Protein AF-A0A1F5KU55-F1 (afdb_monomer_lite)

Structure (mmCIF, N/CA/C/O backbone):
data_AF-A0A1F5KU55-F1
#
_entry.id   AF-A0A1F5KU55-F1
#
loop_
_atom_site.group_PDB
_atom_site.id
_atom_site.type_symbol
_atom_site.label_atom_id
_atom_site.label_alt_id
_atom_site.label_comp_id
_atom_site.label_asym_id
_atom_site.label_entity_id
_atom_site.label_seq_id
_atom_site.pdbx_PDB_ins_code
_atom_site.Cartn_x
_atom_site.Cartn_y
_atom_site.Cartn_z
_atom_site.occupancy
_atom_site.B_iso_or_equiv
_atom_site.auth_seq_id
_atom_site.auth_comp_id
_atom_site.auth_asym_id
_atom_site.auth_atom_id
_atom_site.pdbx_PDB_model_num
ATOM 1 N N . MET A 1 1 ? -53.757 19.281 -61.437 1.00 37.59 1 MET A N 1
ATOM 2 C CA . MET A 1 1 ? -52.993 18.464 -60.468 1.00 37.59 1 MET A CA 1
ATOM 3 C C . MET A 1 1 ? -51.662 19.144 -60.176 1.00 37.59 1 MET A C 1
ATOM 5 O O . MET A 1 1 ? -50.793 19.133 -61.034 1.00 37.59 1 MET A O 1
ATOM 9 N N . LYS A 1 2 ? -51.509 19.768 -59.005 1.00 38.47 2 LYS A N 1
ATOM 10 C CA . LYS A 1 2 ? -50.205 20.162 -58.449 1.00 38.47 2 LYS A CA 1
ATOM 11 C C . LYS A 1 2 ? -50.153 19.584 -57.037 1.00 38.47 2 LYS A C 1
ATOM 13 O O . LYS A 1 2 ? -50.797 20.111 -56.139 1.00 38.47 2 LYS A O 1
ATOM 18 N N . LEU A 1 3 ? -49.499 18.432 -56.900 1.00 40.31 3 LEU A N 1
ATOM 19 C CA . LEU A 1 3 ? -49.223 17.801 -55.613 1.00 40.31 3 LEU A CA 1
ATOM 20 C C . LEU A 1 3 ? -47.973 18.483 -55.045 1.00 40.31 3 LEU A C 1
ATOM 22 O O . LEU A 1 3 ? -46.873 18.276 -55.551 1.00 40.31 3 LEU A O 1
ATOM 26 N N . SER A 1 4 ? -48.150 19.323 -54.031 1.00 45.12 4 SER A N 1
ATOM 27 C CA . SER A 1 4 ? -47.050 19.780 -53.184 1.00 45.12 4 SER A CA 1
ATOM 28 C C . SER A 1 4 ? -46.793 18.697 -52.141 1.00 45.12 4 SER A C 1
ATOM 30 O O . SER A 1 4 ? -47.616 18.513 -51.246 1.00 45.12 4 SER A O 1
ATOM 32 N N . LEU A 1 5 ? -45.681 17.969 -52.267 1.00 46.19 5 LEU A N 1
ATOM 33 C CA . LEU A 1 5 ? -45.195 17.075 -51.220 1.00 46.19 5 LEU A CA 1
ATOM 34 C C . LEU A 1 5 ? -43.975 17.705 -50.540 1.00 46.19 5 LEU A C 1
ATOM 36 O O . LEU A 1 5 ? -43.028 18.148 -51.184 1.00 46.19 5 LEU A O 1
ATOM 40 N N . ILE A 1 6 ? -44.082 17.762 -49.221 1.00 58.00 6 ILE A N 1
ATOM 41 C CA . ILE A 1 6 ? -43.165 18.314 -48.228 1.00 58.00 6 ILE A CA 1
ATOM 42 C C . ILE A 1 6 ? -41.856 17.512 -48.197 1.00 58.00 6 ILE A C 1
ATOM 44 O O . ILE A 1 6 ? -41.896 16.284 -48.189 1.00 58.00 6 ILE A O 1
ATOM 48 N N . LEU A 1 7 ? -40.710 18.188 -48.059 1.00 43.28 7 LEU A N 1
ATOM 49 C CA . LEU A 1 7 ? -39.491 17.565 -47.536 1.00 43.28 7 LEU A CA 1
ATOM 50 C C . LEU A 1 7 ? -38.812 18.511 -46.533 1.00 43.28 7 LEU A C 1
ATOM 52 O O . LEU A 1 7 ? -37.993 19.354 -46.886 1.00 43.28 7 LEU A O 1
ATOM 56 N N . ILE A 1 8 ? -39.202 18.383 -45.263 1.00 53.16 8 ILE A N 1
ATOM 57 C CA . ILE A 1 8 ? -38.494 18.972 -44.122 1.00 53.16 8 ILE A CA 1
ATOM 58 C C . ILE A 1 8 ? -37.328 18.031 -43.808 1.00 53.16 8 ILE A C 1
ATOM 60 O O . ILE A 1 8 ? -37.523 16.950 -43.256 1.00 53.16 8 ILE A O 1
ATOM 64 N N . PHE A 1 9 ? -36.118 18.422 -44.204 1.00 47.62 9 PHE A N 1
ATOM 65 C CA . PHE A 1 9 ? -34.886 17.707 -43.883 1.00 47.62 9 PHE A CA 1
ATOM 66 C C . PHE A 1 9 ? -34.397 18.178 -42.503 1.00 47.62 9 PHE A C 1
ATOM 68 O O . PHE A 1 9 ? -33.711 19.190 -42.372 1.00 47.62 9 PHE A O 1
ATOM 75 N N . LEU A 1 10 ? -34.826 17.477 -41.453 1.00 46.34 10 LEU A N 1
ATOM 76 C CA . LEU A 1 10 ? -34.352 17.672 -40.082 1.00 46.34 10 LEU A CA 1
ATOM 77 C C . LEU A 1 10 ? -32.929 17.096 -39.968 1.00 46.34 10 LEU A C 1
ATOM 79 O O . LEU A 1 10 ? -32.737 15.886 -39.870 1.00 46.34 10 LEU A O 1
ATOM 83 N N . LEU A 1 11 ? -31.927 17.978 -40.016 1.00 47.22 11 LEU A N 1
ATOM 84 C CA . LEU A 1 11 ? -30.522 17.680 -39.730 1.00 47.22 11 LEU A CA 1
ATOM 85 C C . LEU A 1 11 ? -30.359 17.324 -38.245 1.00 47.22 11 LEU A C 1
ATOM 87 O O . LEU A 1 11 ? -30.141 18.189 -37.400 1.00 47.22 11 LEU A O 1
ATOM 91 N N . VAL A 1 12 ? -30.455 16.035 -37.929 1.00 54.84 12 VAL A N 1
ATOM 92 C CA . VAL A 1 12 ? -29.989 15.488 -36.652 1.00 54.84 12 VAL A CA 1
ATOM 93 C C . VAL A 1 12 ? -28.475 15.315 -36.766 1.00 54.84 12 VAL A C 1
ATOM 95 O O . VAL A 1 12 ? -27.992 14.317 -37.296 1.00 54.84 12 VAL A O 1
ATOM 98 N N . LEU A 1 13 ? -27.711 16.316 -36.323 1.00 55.66 13 LEU A N 1
ATOM 99 C CA . LEU A 1 13 ? -26.268 16.157 -36.146 1.00 55.66 13 LEU A CA 1
ATOM 100 C C . LEU A 1 13 ? -26.034 15.249 -34.928 1.00 55.66 13 LEU A C 1
ATOM 102 O O . LEU A 1 13 ? -26.525 15.574 -33.844 1.00 55.66 13 LEU A O 1
ATOM 106 N N . PRO A 1 14 ? -25.313 14.122 -35.065 1.00 55.44 14 PRO A N 1
ATOM 107 C CA . PRO A 1 14 ? -24.989 13.288 -33.921 1.00 55.44 14 PRO A CA 1
ATOM 108 C C . PRO A 1 14 ? -24.040 14.055 -33.000 1.00 55.44 14 PRO A C 1
ATOM 110 O O . PRO A 1 14 ? -22.922 14.409 -33.378 1.00 55.44 14 PRO A O 1
ATOM 113 N N . SER A 1 15 ? -24.493 14.314 -31.778 1.00 54.97 15 SER A N 1
ATOM 114 C CA . SER A 1 15 ? -23.658 14.824 -30.698 1.00 54.97 15 SER A CA 1
ATOM 115 C C . SER A 1 15 ? -22.515 13.837 -30.465 1.00 54.97 15 SER A C 1
ATOM 117 O O . SER A 1 15 ? -22.753 12.694 -30.075 1.00 54.97 15 SER A O 1
ATOM 119 N N . VAL A 1 16 ? -21.272 14.259 -30.700 1.00 57.25 16 VAL A N 1
ATOM 120 C CA . VAL A 1 16 ? -20.084 13.505 -30.283 1.00 57.25 16 VAL A CA 1
ATOM 121 C C . VAL A 1 16 ? -20.091 13.422 -28.760 1.00 57.25 16 VAL A C 1
ATOM 123 O O . VAL A 1 16 ? -19.769 14.381 -28.060 1.00 57.25 16 VAL A O 1
ATOM 126 N N . VAL A 1 17 ? -20.515 12.275 -28.236 1.00 57.47 17 VAL A N 1
ATOM 127 C CA . VAL A 1 17 ? -20.394 11.951 -26.817 1.00 57.47 17 VAL A CA 1
ATOM 128 C C . VAL A 1 17 ? -18.922 11.631 -26.567 1.00 57.47 17 VAL A C 1
ATOM 130 O O . VAL A 1 17 ? -18.466 10.532 -26.877 1.00 57.47 17 VAL A O 1
ATOM 133 N N . SER A 1 18 ? -18.156 12.588 -26.035 1.00 61.59 18 SER A N 1
ATOM 134 C CA . SER A 1 18 ? -16.829 12.289 -25.483 1.00 61.59 18 SER A CA 1
ATOM 135 C C . SER A 1 18 ? -16.999 11.284 -24.348 1.00 61.59 18 SER A C 1
ATOM 137 O O . SER A 1 18 ? -17.592 11.602 -23.314 1.00 61.59 18 SER A O 1
ATOM 139 N N . ALA A 1 19 ? -16.502 10.063 -24.547 1.00 71.50 19 ALA A N 1
ATOM 140 C CA . ALA A 1 19 ? -16.454 9.059 -23.496 1.00 71.50 19 ALA A CA 1
ATOM 141 C C . ALA A 1 19 ? -15.650 9.611 -22.308 1.00 71.50 19 ALA A C 1
ATOM 143 O O . ALA A 1 19 ? -14.585 10.208 -22.483 1.00 71.50 19 ALA A O 1
ATOM 144 N N . ARG A 1 20 ? -16.179 9.453 -21.090 1.00 73.94 20 ARG A N 1
ATOM 145 C CA . ARG A 1 20 ? -15.455 9.833 -19.873 1.00 73.94 20 ARG A CA 1
ATOM 146 C C . ARG A 1 20 ? -14.257 8.903 -19.710 1.00 73.94 20 ARG A C 1
ATOM 148 O O . ARG A 1 20 ? -14.437 7.690 -19.728 1.00 73.94 20 ARG A O 1
ATOM 155 N N . VAL A 1 21 ? -13.073 9.479 -19.514 1.00 77.50 21 VAL A N 1
ATOM 156 C CA . VAL A 1 21 ? -11.861 8.723 -19.177 1.00 77.50 21 VAL A CA 1
ATOM 157 C C . VAL A 1 21 ? -12.043 8.093 -17.795 1.00 77.50 21 VAL A C 1
ATOM 159 O O . VAL A 1 21 ? -12.373 8.782 -16.828 1.00 77.50 21 VAL A O 1
ATOM 162 N N . THR A 1 22 ? -11.862 6.781 -17.714 1.00 82.94 22 THR A N 1
ATOM 163 C CA . THR A 1 22 ? -11.935 5.984 -16.487 1.00 82.94 22 THR A CA 1
ATOM 164 C C . THR A 1 22 ? -10.538 5.773 -15.887 1.00 82.94 22 THR A C 1
ATOM 166 O O . THR A 1 22 ? -9.540 5.853 -16.603 1.00 82.94 22 THR A O 1
ATOM 169 N N . PRO A 1 23 ? -10.416 5.450 -14.585 1.00 79.31 23 PRO A N 1
ATOM 170 C CA . PRO A 1 23 ? -9.129 5.085 -13.983 1.00 79.31 23 PRO A CA 1
ATOM 171 C C . PRO A 1 23 ? -8.408 3.940 -14.711 1.00 79.31 23 PRO A C 1
ATOM 173 O O . PRO A 1 23 ? -7.185 3.953 -14.832 1.00 79.31 23 PRO A O 1
ATOM 176 N N . ASN A 1 24 ? -9.162 2.977 -15.251 1.00 83.56 24 ASN A N 1
ATOM 177 C CA . ASN A 1 24 ? -8.598 1.884 -16.036 1.00 83.56 24 ASN A CA 1
ATOM 178 C C . ASN A 1 24 ? -7.953 2.386 -17.338 1.00 83.56 24 ASN A C 1
ATOM 180 O O . ASN A 1 24 ? -6.916 1.865 -17.731 1.00 83.56 24 ASN A O 1
ATOM 184 N N . ASP A 1 25 ? -8.494 3.425 -17.977 1.00 86.12 25 ASP A N 1
ATOM 185 C CA . ASP A 1 25 ? -7.909 3.981 -19.205 1.00 86.12 25 ASP A CA 1
ATOM 186 C C . ASP A 1 25 ? -6.515 4.573 -18.951 1.00 86.12 25 ASP A C 1
ATOM 188 O O . ASP A 1 25 ? -5.600 4.368 -19.751 1.00 86.12 25 ASP A O 1
ATOM 192 N N . TYR A 1 26 ? -6.315 5.229 -17.802 1.00 84.50 26 TYR A N 1
ATOM 193 C CA . TYR A 1 26 ? -4.995 5.717 -17.386 1.00 84.50 26 TYR A CA 1
ATOM 194 C C . TYR A 1 26 ? -4.002 4.572 -17.163 1.00 84.50 26 TYR A C 1
ATOM 196 O O . TYR 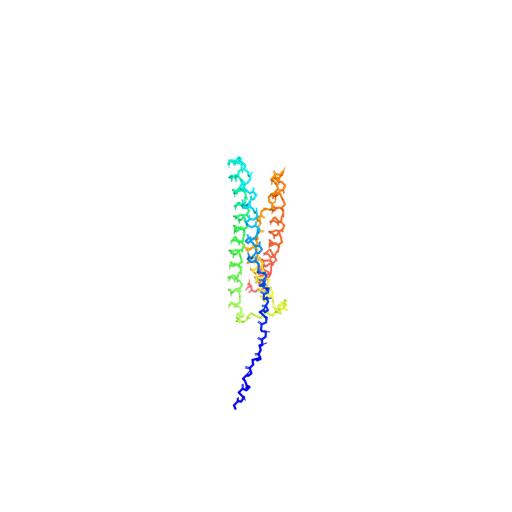A 1 26 ? -2.860 4.652 -17.622 1.00 84.50 26 TYR A O 1
ATOM 204 N N . TYR A 1 27 ? -4.439 3.489 -16.513 1.00 86.56 27 TYR A N 1
ATOM 205 C CA . TYR A 1 27 ? -3.614 2.293 -16.329 1.00 86.56 27 TYR A CA 1
ATOM 206 C C . TYR A 1 27 ? -3.214 1.671 -17.674 1.00 86.56 27 TYR A C 1
ATOM 208 O O . TYR A 1 27 ? -2.031 1.450 -17.932 1.00 86.56 27 TYR A O 1
ATOM 216 N N . GLN A 1 28 ? -4.178 1.451 -18.573 1.00 91.00 28 GLN A N 1
ATOM 217 C CA . GLN A 1 28 ? -3.910 0.872 -19.892 1.00 91.00 28 GLN A CA 1
ATOM 218 C C . GLN A 1 28 ? -2.949 1.744 -20.708 1.00 91.00 28 GLN A C 1
ATOM 220 O O . GLN A 1 28 ? -2.043 1.228 -21.365 1.00 91.00 28 GLN A O 1
ATOM 225 N N . GLN A 1 29 ? -3.089 3.069 -20.627 1.00 90.81 29 GLN A N 1
ATOM 226 C CA . GLN A 1 29 ? -2.179 4.003 -21.285 1.00 90.81 29 GLN A CA 1
ATOM 227 C C . GLN A 1 29 ? -0.752 3.927 -20.717 1.00 90.81 29 GLN A C 1
ATOM 229 O O . GLN A 1 29 ? 0.210 3.853 -21.485 1.00 90.81 29 GLN A O 1
ATOM 234 N N . SER A 1 30 ? -0.604 3.926 -19.388 1.00 91.12 30 SER A N 1
ATOM 235 C CA . SER A 1 30 ? 0.681 3.756 -18.691 1.00 91.12 30 SER A CA 1
ATOM 236 C C . SER A 1 30 ? 1.381 2.468 -19.141 1.00 91.12 30 SER A C 1
ATOM 238 O O . SER A 1 30 ? 2.544 2.479 -19.559 1.00 91.12 30 SER A O 1
ATOM 240 N N . ARG A 1 31 ? 0.622 1.370 -19.183 1.00 93.94 31 AR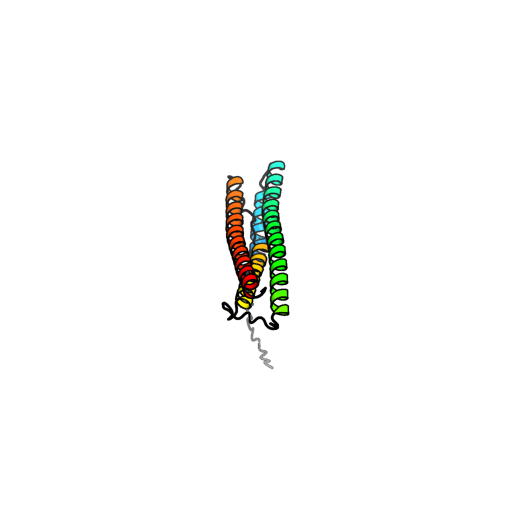G A N 1
ATOM 241 C CA . ARG A 1 31 ? 1.107 0.044 -19.558 1.00 93.94 31 ARG A CA 1
ATOM 242 C C . ARG A 1 31 ? 1.504 -0.053 -21.028 1.00 93.94 31 ARG A C 1
ATOM 244 O O . ARG A 1 31 ? 2.586 -0.548 -21.338 1.00 93.94 31 ARG A O 1
ATOM 251 N N . ALA A 1 32 ? 0.699 0.499 -21.933 1.00 94.38 32 ALA A N 1
ATOM 252 C CA . ALA A 1 32 ? 1.032 0.569 -23.355 1.00 94.38 32 ALA A CA 1
ATOM 253 C C . ALA A 1 32 ? 2.312 1.385 -23.608 1.00 94.38 32 ALA A C 1
ATOM 255 O O . ALA A 1 32 ? 3.162 0.988 -24.410 1.00 94.38 32 ALA A O 1
ATOM 256 N N . ASN A 1 33 ? 2.485 2.501 -22.893 1.00 94.81 33 ASN A N 1
ATOM 257 C CA . ASN A 1 33 ? 3.695 3.315 -22.980 1.00 94.81 33 ASN A CA 1
ATOM 258 C C . ASN A 1 33 ? 4.929 2.555 -22.482 1.00 94.81 33 ASN A C 1
ATOM 260 O O . ASN A 1 33 ? 5.969 2.595 -23.144 1.00 94.81 33 ASN A O 1
ATOM 264 N N . PHE A 1 34 ? 4.817 1.838 -21.362 1.00 96.75 34 PHE A N 1
ATOM 265 C CA . PHE A 1 34 ? 5.893 0.993 -20.848 1.00 96.75 34 PHE A CA 1
ATOM 266 C C . PHE A 1 34 ? 6.313 -0.064 -21.873 1.00 96.75 34 PHE A C 1
ATOM 268 O O . PHE A 1 34 ? 7.486 -0.113 -22.242 1.00 96.75 34 PHE A O 1
ATOM 275 N N . GLU A 1 35 ? 5.369 -0.848 -22.401 1.00 96.50 35 GLU A N 1
ATOM 276 C CA . GLU A 1 35 ? 5.669 -1.909 -23.376 1.00 96.50 35 GLU A CA 1
ATOM 277 C C . GLU A 1 35 ? 6.270 -1.346 -24.677 1.00 96.50 35 GLU A C 1
ATOM 279 O O . GLU A 1 35 ? 7.213 -1.909 -25.239 1.00 96.50 35 GLU A O 1
ATOM 284 N N . SER A 1 36 ? 5.787 -0.182 -25.127 1.00 96.38 36 SER A N 1
ATOM 285 C CA . SER A 1 36 ? 6.329 0.526 -26.293 1.00 96.38 36 SER A CA 1
ATOM 286 C C . SER A 1 36 ? 7.780 0.975 -26.093 1.00 96.38 36 SER A C 1
ATOM 288 O O . SER A 1 36 ? 8.590 0.894 -27.014 1.00 96.38 36 SER A O 1
ATOM 290 N N . GLN A 1 37 ? 8.151 1.442 -24.898 1.00 96.50 37 GLN A N 1
ATOM 291 C CA . GLN A 1 37 ? 9.543 1.800 -24.604 1.00 96.50 37 GLN A CA 1
ATOM 292 C C . GLN A 1 37 ? 10.414 0.562 -24.387 1.00 96.50 37 GLN A C 1
ATOM 294 O O . GLN A 1 37 ? 11.563 0.520 -24.824 1.00 96.50 37 GLN A O 1
ATOM 299 N N . LEU A 1 38 ? 9.861 -0.471 -23.761 1.00 96.31 38 LEU A N 1
ATOM 300 C CA . LEU A 1 38 ? 10.540 -1.731 -23.512 1.00 96.31 38 LEU A CA 1
ATOM 301 C C . LEU A 1 38 ? 10.958 -2.431 -24.812 1.00 96.31 38 LEU A C 1
ATOM 303 O O . LEU A 1 38 ? 12.059 -2.980 -24.884 1.00 96.31 38 LEU A O 1
ATOM 307 N N . SER A 1 39 ? 10.124 -2.381 -25.855 1.00 96.00 39 SER A N 1
ATOM 308 C CA . SER A 1 39 ? 10.436 -2.981 -27.159 1.00 96.00 39 SER A CA 1
ATOM 309 C C . SER A 1 39 ? 11.632 -2.323 -27.861 1.00 96.00 39 SER A C 1
ATOM 311 O O . SER A 1 39 ? 12.310 -2.977 -28.653 1.00 96.00 39 SER A O 1
ATOM 313 N N . LYS A 1 40 ? 11.943 -1.064 -27.524 1.00 96.81 40 LYS A N 1
ATOM 314 C CA . LYS A 1 40 ? 13.084 -0.304 -28.063 1.00 96.81 40 LYS A CA 1
ATOM 315 C C . LYS A 1 40 ? 14.420 -0.678 -27.416 1.00 96.81 40 LYS A C 1
ATOM 317 O O . LYS A 1 40 ? 15.469 -0.261 -27.902 1.00 96.81 40 LYS A O 1
ATOM 322 N N . ILE A 1 41 ? 14.415 -1.455 -26.331 1.00 95.50 41 ILE A N 1
ATOM 323 C CA . ILE A 1 41 ? 15.642 -1.963 -25.710 1.00 95.50 41 ILE A CA 1
ATOM 324 C C . ILE A 1 41 ? 16.146 -3.152 -26.532 1.00 95.50 41 ILE A C 1
ATOM 326 O O . ILE A 1 41 ? 15.594 -4.247 -26.446 1.00 95.50 41 ILE A O 1
ATOM 330 N N . SER A 1 42 ? 17.211 -2.954 -27.310 1.00 95.19 42 SER A N 1
ATOM 331 C CA . SER A 1 42 ? 17.790 -4.000 -28.166 1.00 95.19 42 SER A CA 1
ATOM 332 C C . SER A 1 42 ? 18.282 -5.211 -27.367 1.00 95.19 42 SER A C 1
ATOM 334 O O . SER A 1 42 ? 17.928 -6.343 -27.689 1.00 95.19 42 SER A O 1
ATOM 336 N N . ASP A 1 43 ? 19.029 -4.971 -26.290 1.00 96.69 43 ASP A N 1
ATOM 337 C CA . ASP A 1 43 ? 19.555 -6.004 -25.396 1.00 96.69 43 ASP A CA 1
ATOM 338 C C . ASP A 1 43 ? 18.419 -6.763 -24.684 1.00 96.69 43 ASP A C 1
ATOM 340 O O . ASP A 1 43 ? 17.675 -6.203 -23.872 1.00 96.69 43 ASP A O 1
ATOM 344 N N . VAL A 1 44 ? 18.299 -8.056 -24.994 1.00 95.69 44 VAL A N 1
ATOM 345 C CA . VAL A 1 44 ? 17.269 -8.948 -24.443 1.00 95.69 44 VAL A CA 1
ATOM 346 C C . VAL A 1 44 ? 17.436 -9.129 -22.935 1.00 95.69 44 VAL A C 1
ATOM 348 O O . VAL A 1 44 ? 16.470 -8.972 -22.196 1.00 95.69 44 VAL A O 1
ATOM 351 N N . GLY A 1 45 ? 18.658 -9.360 -22.450 1.00 96.56 45 GLY A N 1
ATOM 352 C CA . GLY A 1 45 ? 18.909 -9.549 -21.020 1.00 96.56 45 GLY A CA 1
ATOM 353 C C . GLY A 1 45 ? 18.608 -8.288 -20.208 1.00 96.56 45 GLY A C 1
ATOM 354 O O . GLY A 1 45 ? 18.081 -8.360 -19.097 1.00 96.56 45 GLY A O 1
ATOM 355 N N . LYS A 1 46 ? 18.886 -7.106 -20.767 1.00 95.56 46 LYS A N 1
ATOM 356 C CA . LYS A 1 46 ? 18.509 -5.821 -20.164 1.00 95.56 46 LYS A CA 1
ATOM 357 C C . LYS A 1 46 ? 16.993 -5.638 -20.138 1.00 95.56 46 LYS A C 1
ATOM 359 O O . LYS A 1 46 ? 16.457 -5.196 -19.126 1.00 95.56 46 LYS A O 1
ATOM 364 N N . ARG A 1 47 ? 16.305 -5.995 -21.222 1.00 96.38 47 ARG A N 1
ATOM 365 C CA . ARG A 1 47 ? 14.840 -5.943 -21.323 1.00 96.38 47 ARG A CA 1
ATOM 366 C C . ARG A 1 47 ? 14.170 -6.857 -20.299 1.00 96.38 47 ARG A C 1
ATOM 368 O O . ARG A 1 47 ? 13.243 -6.426 -19.620 1.00 96.38 47 ARG A O 1
ATOM 375 N N . ASP A 1 48 ? 14.682 -8.071 -20.130 1.00 97.12 48 ASP A N 1
ATOM 376 C CA . ASP A 1 48 ? 14.165 -9.028 -19.152 1.00 97.12 48 ASP A CA 1
ATOM 377 C C . ASP A 1 48 ? 14.363 -8.533 -17.720 1.00 97.12 48 ASP A C 1
ATOM 379 O O . ASP A 1 48 ? 13.444 -8.614 -16.909 1.00 97.12 48 ASP A O 1
ATOM 383 N N . LYS A 1 49 ? 15.510 -7.915 -17.417 1.00 96.44 49 LYS A N 1
ATOM 384 C CA . LYS A 1 49 ? 15.731 -7.264 -16.115 1.00 96.44 49 LYS A CA 1
ATOM 385 C C . LYS A 1 49 ? 14.746 -6.124 -15.855 1.00 96.44 49 LYS A C 1
ATOM 387 O O . LYS A 1 49 ? 14.285 -5.978 -14.729 1.00 96.44 49 LYS A O 1
ATOM 392 N N . VAL A 1 50 ? 14.404 -5.331 -16.873 1.00 96.94 50 VAL A N 1
ATOM 393 C CA . VAL A 1 50 ? 13.393 -4.265 -16.749 1.00 96.94 50 VAL A CA 1
ATOM 394 C C . VAL A 1 50 ? 12.013 -4.855 -16.459 1.00 96.94 50 VAL A C 1
ATOM 396 O O . VAL A 1 50 ? 11.344 -4.376 -15.550 1.00 96.94 50 VAL A O 1
ATOM 399 N N . LYS A 1 51 ? 11.615 -5.924 -17.161 1.00 96.62 51 LYS A N 1
ATOM 400 C CA . LYS A 1 51 ? 10.360 -6.645 -16.879 1.00 96.62 51 LYS A CA 1
ATOM 401 C C . LYS A 1 51 ? 10.325 -7.200 -15.459 1.00 96.62 51 LYS A C 1
ATOM 403 O O . LYS A 1 51 ? 9.336 -7.035 -14.760 1.00 96.62 51 LYS A O 1
ATOM 408 N N . GLN A 1 52 ? 11.411 -7.835 -15.025 1.00 97.00 52 GLN A N 1
ATOM 409 C CA . GLN A 1 52 ? 11.517 -8.391 -13.676 1.00 97.00 52 GLN A CA 1
ATOM 410 C C . GLN A 1 52 ? 11.441 -7.303 -12.603 1.00 97.00 52 GLN A C 1
ATOM 412 O O . GLN A 1 52 ? 10.779 -7.497 -11.590 1.00 97.00 52 GLN A O 1
ATOM 417 N N . ALA A 1 53 ? 12.092 -6.158 -12.815 1.00 96.75 53 ALA A N 1
ATOM 418 C CA . ALA A 1 53 ? 12.049 -5.045 -11.871 1.00 96.75 53 ALA A CA 1
ATOM 419 C C . ALA A 1 53 ? 10.647 -4.421 -11.772 1.00 96.75 53 ALA A C 1
ATOM 421 O O . ALA A 1 53 ? 10.205 -4.078 -10.679 1.00 96.75 53 ALA A O 1
ATOM 422 N N . ASP A 1 54 ? 9.945 -4.299 -12.897 1.00 96.81 54 ASP A N 1
ATOM 423 C CA . ASP A 1 54 ? 8.559 -3.832 -12.944 1.00 96.81 54 ASP A CA 1
ATOM 424 C C . ASP A 1 54 ? 7.607 -4.806 -12.229 1.00 96.81 54 ASP A C 1
ATOM 426 O O . ASP A 1 54 ? 6.867 -4.399 -11.333 1.00 96.81 54 ASP A O 1
ATOM 430 N N . GLN A 1 55 ? 7.725 -6.107 -12.511 1.00 96.81 55 GLN A N 1
ATOM 431 C CA . GLN A 1 55 ? 6.979 -7.143 -11.794 1.00 96.81 55 GLN A CA 1
ATOM 432 C C . GLN A 1 55 ? 7.273 -7.118 -10.288 1.00 96.81 55 GLN A C 1
ATOM 434 O O . GLN A 1 55 ? 6.361 -7.230 -9.473 1.00 96.81 55 GLN A O 1
ATOM 439 N N . LEU A 1 56 ? 8.532 -6.909 -9.896 1.00 97.31 56 LEU A N 1
ATOM 440 C CA . LEU A 1 56 ? 8.922 -6.855 -8.491 1.00 97.31 56 LEU A CA 1
ATOM 441 C C . LEU A 1 56 ? 8.266 -5.680 -7.744 1.00 97.31 56 LEU A C 1
ATOM 443 O O . LEU A 1 56 ? 7.901 -5.842 -6.581 1.00 97.31 56 LEU A O 1
ATOM 447 N N . LEU A 1 57 ? 8.090 -4.515 -8.380 1.00 97.19 57 LEU A N 1
ATOM 448 C CA . LEU A 1 57 ? 7.362 -3.387 -7.777 1.00 97.19 57 LEU A CA 1
ATOM 449 C C . LEU A 1 57 ? 5.911 -3.767 -7.469 1.00 97.19 57 LEU A C 1
ATOM 451 O O . LEU A 1 57 ? 5.425 -3.520 -6.361 1.00 97.19 57 LEU A O 1
ATOM 455 N N . TYR A 1 58 ? 5.247 -4.408 -8.431 1.00 96.19 58 TYR A N 1
ATOM 456 C CA . TYR A 1 58 ? 3.893 -4.918 -8.253 1.00 96.19 58 TYR A CA 1
ATOM 457 C C . TYR A 1 58 ? 3.829 -5.963 -7.131 1.00 96.19 58 TYR A C 1
ATOM 459 O O . TYR A 1 58 ? 3.019 -5.835 -6.211 1.00 96.19 58 TYR A O 1
ATOM 467 N N . ASP A 1 59 ? 4.725 -6.951 -7.150 1.00 97.69 59 ASP A N 1
ATOM 468 C CA . ASP A 1 59 ? 4.754 -8.037 -6.169 1.00 97.69 59 ASP A CA 1
ATOM 469 C C . ASP A 1 59 ? 4.997 -7.518 -4.747 1.00 97.69 59 ASP A C 1
ATOM 471 O O . ASP A 1 59 ? 4.357 -7.976 -3.799 1.00 97.69 59 ASP A O 1
ATOM 475 N N . ILE A 1 60 ? 5.890 -6.535 -4.577 1.00 98.00 60 ILE A N 1
ATOM 476 C CA . ILE A 1 60 ? 6.122 -5.883 -3.282 1.00 98.00 60 ILE A CA 1
ATOM 477 C C . ILE A 1 60 ? 4.837 -5.211 -2.794 1.00 98.00 60 ILE A C 1
ATOM 479 O O . ILE A 1 60 ? 4.457 -5.414 -1.637 1.00 98.00 60 ILE A O 1
ATOM 483 N N . ASN A 1 61 ? 4.155 -4.451 -3.658 1.00 97.94 61 ASN A N 1
ATOM 484 C CA . ASN A 1 61 ? 2.902 -3.793 -3.300 1.00 97.94 61 ASN A CA 1
ATOM 485 C C . ASN A 1 61 ? 1.848 -4.815 -2.844 1.00 97.94 61 ASN A C 1
ATOM 487 O O . ASN A 1 61 ? 1.305 -4.699 -1.743 1.00 97.94 61 ASN A O 1
ATOM 491 N N . GLN A 1 62 ? 1.618 -5.864 -3.641 1.00 97.88 62 GLN A N 1
ATOM 492 C CA . GLN A 1 62 ? 0.629 -6.899 -3.325 1.00 97.88 62 GLN A CA 1
ATOM 493 C C . GLN A 1 62 ? 0.981 -7.674 -2.057 1.00 97.88 62 GLN A C 1
ATOM 495 O O . GLN A 1 62 ? 0.107 -7.930 -1.226 1.00 97.88 62 GLN A O 1
ATOM 500 N N . LYS A 1 63 ? 2.257 -8.020 -1.864 1.00 98.25 63 LYS A N 1
ATOM 501 C CA . LYS A 1 63 ? 2.720 -8.745 -0.677 1.00 98.25 63 LYS A CA 1
ATOM 502 C C . LYS A 1 63 ? 2.507 -7.935 0.598 1.00 98.25 63 LYS A C 1
ATOM 504 O O . LYS A 1 63 ? 2.030 -8.479 1.594 1.00 98.25 63 LYS A O 1
ATOM 509 N N . VAL A 1 64 ? 2.843 -6.645 0.579 1.00 97.75 64 VAL A N 1
ATOM 510 C CA . VAL A 1 64 ? 2.645 -5.766 1.740 1.00 97.75 64 VAL A CA 1
ATOM 511 C C . VAL A 1 64 ? 1.157 -5.558 2.015 1.00 97.75 64 VAL A C 1
ATOM 513 O O . VAL A 1 64 ? 0.738 -5.701 3.164 1.00 97.75 64 VAL A O 1
ATOM 516 N N . CYS A 1 65 ? 0.348 -5.311 0.982 1.00 98.06 65 CYS A N 1
ATOM 517 C CA . CYS A 1 65 ? -1.101 -5.178 1.133 1.00 98.06 65 CYS A CA 1
ATOM 518 C C . CYS A 1 65 ? -1.739 -6.447 1.704 1.00 98.06 65 CYS A C 1
ATOM 520 O O . CYS A 1 65 ? -2.519 -6.367 2.646 1.00 98.06 65 CYS A O 1
ATOM 522 N N . SER A 1 66 ? -1.361 -7.621 1.194 1.00 98.06 66 SER A N 1
ATOM 523 C CA . SER A 1 66 ? -1.875 -8.908 1.683 1.00 98.06 66 SER A CA 1
ATOM 524 C C . SER A 1 66 ? -1.542 -9.118 3.158 1.00 98.06 66 SER A C 1
ATOM 526 O O . SER A 1 66 ? -2.398 -9.524 3.939 1.00 98.06 66 SER A O 1
ATOM 528 N N . ARG A 1 67 ? -0.320 -8.764 3.576 1.00 98.12 67 ARG A N 1
ATOM 529 C CA . ARG A 1 67 ? 0.057 -8.846 4.989 1.00 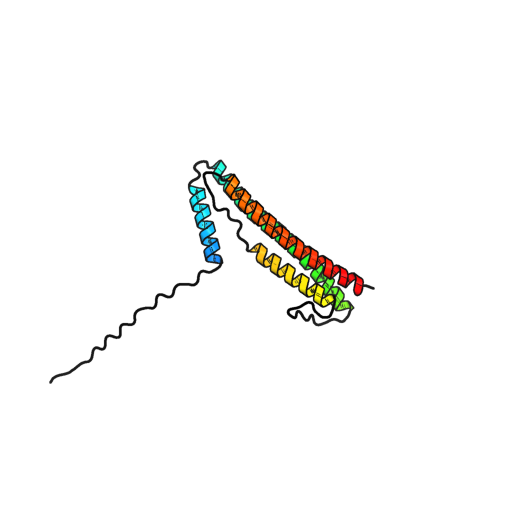98.12 67 ARG A CA 1
ATOM 530 C C . ARG A 1 67 ? -0.747 -7.884 5.866 1.00 98.12 67 ARG A C 1
ATOM 532 O O . ARG A 1 67 ? -1.102 -8.233 6.990 1.00 98.12 67 ARG A O 1
ATOM 539 N N . PHE A 1 68 ? -1.007 -6.671 5.392 1.00 98.00 68 PHE A N 1
ATOM 540 C CA . PHE A 1 68 ? -1.810 -5.715 6.146 1.00 98.00 68 PHE A CA 1
ATOM 541 C C . PHE A 1 68 ? -3.283 -6.111 6.224 1.00 98.00 68 PHE A C 1
ATOM 543 O O . PHE A 1 68 ? -3.870 -5.944 7.289 1.00 98.00 68 PHE A O 1
ATOM 550 N N . ASP A 1 69 ? -3.845 -6.721 5.183 1.00 97.31 69 ASP A N 1
ATOM 551 C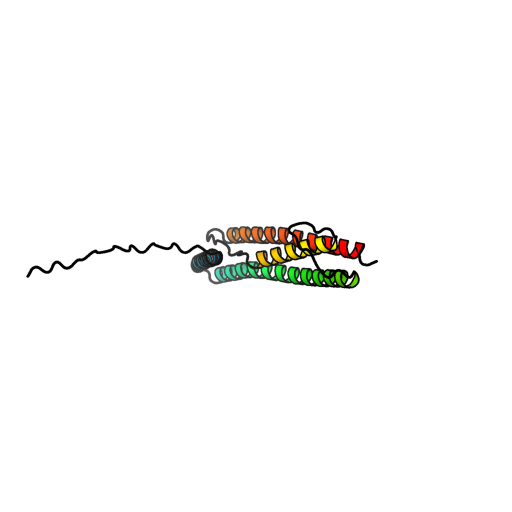 CA . ASP A 1 69 ? -5.183 -7.314 5.250 1.00 97.31 69 ASP A CA 1
ATOM 552 C C . ASP A 1 69 ? -5.268 -8.429 6.294 1.00 97.31 69 ASP A C 1
ATOM 554 O O . ASP A 1 69 ? -6.206 -8.461 7.085 1.00 97.31 69 ASP A O 1
ATOM 558 N N . GLU A 1 70 ? -4.276 -9.323 6.359 1.00 97.44 70 GLU A N 1
ATOM 559 C CA . GLU A 1 70 ? -4.225 -10.352 7.407 1.00 97.44 70 GLU A CA 1
ATOM 560 C C . GLU A 1 70 ? -4.205 -9.741 8.814 1.00 97.44 70 GLU A C 1
ATOM 562 O O . GLU A 1 70 ? -4.893 -10.223 9.719 1.00 97.44 70 GLU A O 1
ATOM 567 N N . ASP A 1 71 ? -3.408 -8.689 9.013 1.00 96.94 71 ASP A N 1
ATOM 568 C CA . ASP A 1 71 ? -3.332 -7.981 10.288 1.00 96.94 71 ASP A CA 1
ATOM 569 C C . ASP A 1 71 ? -4.675 -7.309 10.630 1.00 96.94 71 ASP A C 1
ATOM 571 O O . ASP A 1 71 ? -5.133 -7.412 11.768 1.00 96.94 71 ASP A O 1
ATOM 575 N N . LEU A 1 72 ? -5.328 -6.659 9.661 1.00 97.44 72 LEU A N 1
ATOM 576 C CA . LEU A 1 72 ? -6.634 -6.018 9.841 1.00 97.44 72 LEU A CA 1
ATOM 577 C C . LEU A 1 72 ? -7.748 -7.027 10.125 1.00 97.44 72 LEU A C 1
ATOM 579 O O . LEU A 1 72 ? -8.579 -6.779 10.999 1.00 97.44 72 LEU A O 1
ATOM 583 N N . ASN A 1 73 ? -7.735 -8.184 9.466 1.00 97.12 73 ASN A N 1
ATOM 584 C CA . ASN A 1 73 ? -8.686 -9.262 9.726 1.00 97.12 73 ASN A CA 1
ATOM 585 C C . ASN A 1 73 ? -8.566 -9.767 11.167 1.00 97.12 73 ASN A C 1
ATOM 587 O O . ASN A 1 73 ? -9.571 -9.904 11.860 1.00 97.12 73 ASN A O 1
ATOM 591 N N . LYS A 1 74 ? -7.339 -9.973 11.666 1.00 97.81 74 LYS A N 1
ATOM 592 C CA . LYS A 1 74 ? -7.112 -10.371 13.067 1.00 97.81 74 LYS A CA 1
ATOM 593 C C . LYS A 1 74 ? -7.624 -9.323 14.052 1.00 97.81 74 LYS A C 1
ATOM 595 O O . LYS A 1 74 ? -8.268 -9.675 15.034 1.00 97.81 74 LYS A O 1
ATOM 600 N N . LEU A 1 75 ? -7.353 -8.045 13.793 1.00 97.25 75 LEU A N 1
ATOM 601 C CA . LEU A 1 75 ? -7.831 -6.953 14.643 1.00 97.25 75 LEU A CA 1
ATOM 602 C C . LEU A 1 75 ? -9.357 -6.834 14.627 1.00 97.25 75 LEU A C 1
ATOM 604 O O . LEU A 1 75 ? -9.951 -6.587 15.671 1.00 97.25 75 LEU A O 1
ATOM 608 N N . SER A 1 76 ? -9.977 -7.047 13.467 1.00 95.38 76 SER A N 1
ATOM 609 C CA . SER A 1 76 ? -11.433 -7.050 13.322 1.00 95.38 76 SER A CA 1
ATOM 610 C C . SER A 1 76 ? -12.051 -8.182 14.136 1.00 95.38 76 SER A C 1
ATOM 612 O O . SER A 1 76 ? -12.964 -7.936 14.910 1.00 95.38 76 SER A O 1
ATOM 614 N N . VAL A 1 77 ? -11.488 -9.395 14.070 1.00 95.69 77 VAL A N 1
ATOM 615 C CA . VAL A 1 77 ? -11.932 -10.529 14.901 1.00 95.69 77 VAL A CA 1
ATOM 616 C C . VAL A 1 77 ? -11.823 -10.218 16.398 1.00 95.69 77 VAL A C 1
ATOM 618 O O . VAL A 1 77 ? -12.754 -10.505 17.145 1.00 95.69 77 VAL A O 1
ATOM 621 N N . ILE A 1 78 ? -10.719 -9.604 16.843 1.00 95.19 78 ILE A N 1
ATOM 622 C CA . ILE A 1 78 ? -10.555 -9.182 18.247 1.00 95.19 78 ILE A CA 1
ATOM 623 C C . ILE A 1 78 ? -11.647 -8.182 18.639 1.00 95.19 78 ILE A C 1
ATOM 625 O O . ILE A 1 78 ? -12.262 -8.321 19.695 1.00 95.19 78 ILE A O 1
ATOM 629 N N . LEU A 1 79 ? -11.890 -7.177 17.798 1.00 93.31 79 LEU A N 1
ATOM 630 C CA . LEU A 1 79 ? -12.867 -6.136 18.088 1.00 93.31 79 LEU A CA 1
ATOM 631 C C . LEU A 1 79 ? -14.302 -6.683 18.122 1.00 93.31 79 LEU A C 1
ATOM 633 O O . LEU A 1 79 ? -15.063 -6.322 19.016 1.00 93.31 79 LEU A O 1
ATOM 637 N N . GLU A 1 80 ? -14.662 -7.571 17.196 1.00 91.69 80 GLU A N 1
ATOM 638 C CA . GLU A 1 80 ? -15.977 -8.222 17.175 1.00 91.69 80 GLU A CA 1
ATOM 639 C C . GLU A 1 80 ? -16.198 -9.106 18.408 1.00 91.69 80 GLU A C 1
ATOM 641 O O . GLU A 1 80 ? -17.265 -9.073 19.021 1.00 91.69 80 GLU A O 1
ATOM 646 N N . GLU A 1 81 ? -15.171 -9.836 18.848 1.00 92.12 81 GLU A N 1
ATOM 647 C CA . GLU A 1 81 ? -15.247 -10.621 20.080 1.00 92.12 81 GLU A CA 1
ATOM 648 C C . GLU A 1 81 ? -15.418 -9.729 21.324 1.00 92.12 81 GLU A C 1
ATOM 650 O O . GLU A 1 81 ? -16.228 -10.046 22.199 1.00 92.12 81 GLU A O 1
ATOM 655 N N . LEU A 1 82 ? -14.723 -8.586 21.395 1.00 91.75 82 LEU A N 1
ATOM 656 C CA . LEU A 1 82 ? -14.913 -7.605 22.473 1.00 91.75 82 LEU A CA 1
ATOM 657 C C . LEU A 1 82 ? -16.337 -7.046 22.495 1.00 91.75 82 LEU A C 1
ATOM 659 O O . LEU A 1 82 ? -16.953 -6.999 23.562 1.00 91.75 82 LEU A O 1
ATOM 663 N N . LYS A 1 83 ? -16.875 -6.652 21.334 1.00 88.62 83 LYS A N 1
ATOM 664 C CA . LYS A 1 83 ? -18.257 -6.164 21.210 1.00 88.62 83 LYS A CA 1
ATOM 665 C C . LYS A 1 83 ? -19.251 -7.210 21.702 1.00 88.62 83 LYS A C 1
ATOM 667 O O . LYS A 1 83 ? -20.096 -6.907 22.544 1.00 88.62 83 LYS A O 1
ATOM 672 N N . ARG A 1 84 ? -19.086 -8.459 21.255 1.00 89.62 84 ARG A N 1
ATOM 673 C CA . ARG A 1 84 ? -19.933 -9.591 21.646 1.00 89.62 84 ARG A CA 1
ATOM 674 C C . ARG A 1 84 ? -19.942 -9.808 23.161 1.00 89.62 84 ARG A C 1
ATOM 676 O O . ARG A 1 84 ? -21.011 -9.994 23.735 1.00 89.62 84 ARG A O 1
ATOM 683 N N . ARG A 1 85 ? -18.777 -9.773 23.819 1.00 89.38 85 ARG A N 1
ATOM 684 C CA . ARG A 1 85 ? -18.665 -9.931 25.286 1.00 89.38 85 ARG A CA 1
ATOM 685 C C . ARG A 1 85 ? -19.316 -8.792 26.062 1.00 89.38 85 ARG A C 1
ATOM 687 O O . ARG A 1 85 ? -19.851 -9.026 27.139 1.00 89.38 85 ARG A O 1
ATOM 694 N 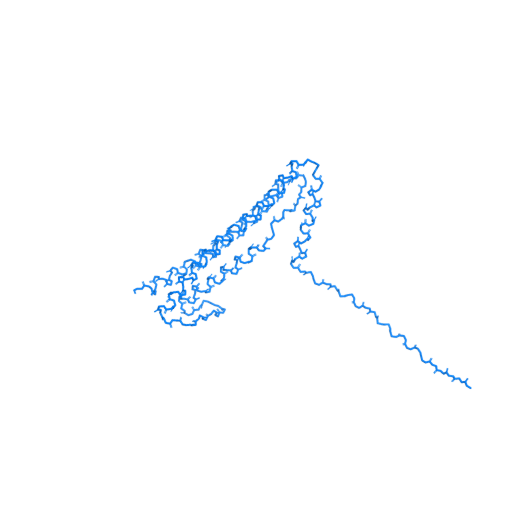N . ASN A 1 86 ? -19.286 -7.586 25.506 1.00 86.50 86 ASN A N 1
ATOM 695 C CA . ASN A 1 86 ? -19.814 -6.381 26.140 1.00 86.50 86 ASN A CA 1
ATOM 696 C C . ASN A 1 86 ? -21.264 -6.064 25.733 1.00 86.50 86 ASN A C 1
ATOM 698 O O . ASN A 1 86 ? -21.771 -4.995 26.060 1.00 86.50 86 ASN A O 1
ATOM 702 N N . GLY A 1 87 ? -21.942 -6.977 25.025 1.00 84.62 8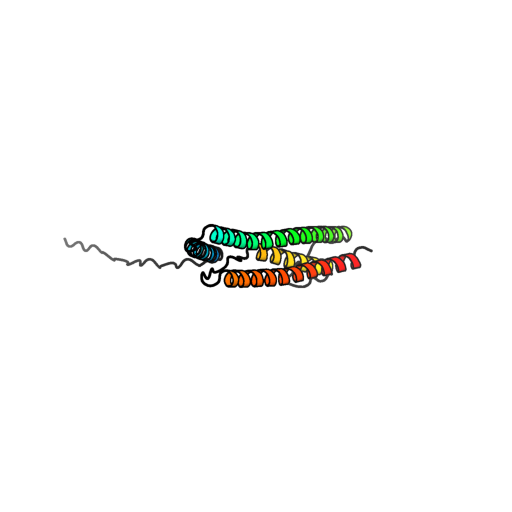7 GLY A N 1
ATOM 703 C CA . GLY A 1 87 ? -23.342 -6.811 24.624 1.00 84.62 87 GLY A CA 1
ATOM 704 C C . GLY A 1 87 ? -23.581 -5.700 23.596 1.00 84.62 87 GLY A C 1
ATOM 705 O O . GLY A 1 87 ? -24.709 -5.234 23.462 1.00 84.62 87 GLY A O 1
ATOM 706 N N . VAL A 1 88 ? -22.544 -5.267 22.874 1.00 80.50 88 VAL A N 1
ATOM 707 C CA . VAL A 1 88 ? -22.646 -4.238 21.831 1.00 80.50 88 VAL A CA 1
ATOM 708 C C . VAL A 1 88 ? -23.013 -4.914 20.511 1.00 80.50 88 VAL A C 1
ATOM 710 O O . VAL A 1 88 ? -22.212 -5.663 19.956 1.00 80.50 88 VAL A O 1
ATOM 713 N N . THR A 1 89 ? -24.228 -4.670 20.015 1.00 68.88 89 THR A N 1
ATOM 714 C CA . THR A 1 89 ? -24.760 -5.314 18.797 1.00 68.88 89 THR A CA 1
ATOM 715 C C . THR A 1 89 ? -24.734 -4.426 17.557 1.00 68.88 89 THR A C 1
ATOM 717 O O . THR A 1 89 ? -24.795 -4.948 16.448 1.00 68.88 89 THR A O 1
ATOM 720 N N . GLU A 1 90 ? -24.619 -3.105 17.712 1.00 60.62 90 GLU A N 1
ATOM 721 C CA . GLU A 1 90 ? -24.560 -2.160 16.595 1.00 60.62 90 GLU A CA 1
ATOM 722 C C . GLU A 1 90 ? -23.292 -1.316 16.676 1.00 60.62 90 GLU A C 1
ATOM 724 O O . GLU A 1 90 ? -22.941 -0.789 17.727 1.00 60.62 90 GLU A O 1
ATOM 729 N N . THR A 1 91 ? -22.588 -1.209 15.549 1.00 56.97 91 THR A N 1
ATOM 730 C CA . THR A 1 91 ? -21.468 -0.278 15.393 1.00 56.97 91 THR A CA 1
ATOM 731 C C . THR A 1 91 ? -21.975 0.907 14.599 1.00 56.97 91 THR A C 1
ATOM 733 O O . THR A 1 91 ? -22.242 0.781 13.402 1.00 56.97 91 THR A O 1
ATOM 736 N N . VAL A 1 92 ? -22.109 2.059 15.247 1.00 52.62 92 VAL A N 1
ATOM 737 C CA . VAL A 1 92 ? -22.450 3.290 14.538 1.00 52.62 92 VAL A CA 1
ATOM 738 C C . VAL A 1 92 ? -21.163 3.814 13.915 1.00 52.62 92 VAL A C 1
ATOM 740 O O . VAL A 1 92 ? -20.434 4.608 14.503 1.00 52.62 92 VAL A O 1
ATOM 743 N N . VAL A 1 93 ? -20.863 3.358 12.698 1.00 53.16 93 VAL A N 1
ATOM 744 C CA . VAL A 1 93 ? -19.804 3.949 11.866 1.00 53.16 93 VAL A CA 1
ATOM 745 C C . VAL A 1 93 ? -20.355 5.239 11.244 1.00 53.16 93 VAL A C 1
ATOM 747 O O . VAL A 1 93 ? -20.500 5.360 10.030 1.00 53.16 93 VAL A O 1
ATOM 750 N N . ALA A 1 94 ? -20.765 6.195 12.080 1.00 46.62 94 ALA A N 1
ATOM 751 C CA . ALA A 1 94 ? -21.074 7.536 11.602 1.00 46.62 94 ALA A CA 1
ATOM 752 C C . ALA A 1 94 ? -19.772 8.200 11.133 1.00 46.62 94 ALA A C 1
ATOM 754 O O . ALA A 1 94 ? -18.691 7.863 11.611 1.00 46.62 94 ALA A O 1
ATOM 755 N N . PHE A 1 95 ? -19.863 9.137 10.187 1.00 46.31 95 PHE A N 1
ATOM 756 C CA . PHE A 1 95 ? -18.740 9.951 9.711 1.00 46.31 95 PHE A CA 1
ATOM 757 C C . PHE A 1 95 ? -18.129 10.765 10.881 1.00 46.31 95 PHE A C 1
ATOM 759 O O . PHE A 1 95 ? -18.473 11.926 11.080 1.00 46.31 95 PHE A O 1
ATOM 766 N N . GLY A 1 96 ? -17.259 10.145 11.687 1.00 53.28 96 GLY A N 1
ATOM 767 C CA . GLY A 1 96 ? -16.682 10.700 12.914 1.00 53.28 96 GLY A CA 1
ATOM 768 C C . GLY A 1 96 ? -16.076 9.628 13.835 1.00 53.28 96 GLY A C 1
ATOM 769 O O . GLY A 1 96 ? -16.273 8.433 13.633 1.00 53.28 96 GLY A O 1
ATOM 770 N N . GLN A 1 97 ? -15.313 10.054 14.851 1.00 56.75 97 GLN A N 1
ATOM 771 C CA . GLN A 1 97 ? -15.004 9.185 15.996 1.00 56.75 97 GLN A CA 1
ATOM 772 C C . GLN A 1 97 ? -16.336 8.884 16.689 1.00 56.75 97 GLN A C 1
ATOM 774 O O . GLN A 1 97 ? -17.018 9.825 17.084 1.00 56.75 97 GLN A O 1
ATOM 779 N N . GLY A 1 98 ? -16.739 7.615 16.763 1.00 60.09 98 GLY A N 1
ATOM 780 C CA . GLY A 1 98 ? -17.960 7.262 17.485 1.00 60.09 98 GLY A CA 1
ATOM 781 C C . GLY A 1 98 ? -17.816 7.502 18.989 1.00 60.09 98 GLY A C 1
ATOM 782 O O . GLY A 1 98 ? -16.707 7.680 19.498 1.00 60.09 98 GLY A O 1
ATOM 783 N N . ASP A 1 99 ? -18.943 7.494 19.696 1.00 73.56 99 ASP A N 1
ATOM 784 C CA . ASP A 1 99 ? -19.019 7.899 21.106 1.00 73.56 99 ASP A CA 1
ATOM 785 C C . ASP A 1 99 ? -18.286 6.938 22.057 1.00 73.56 99 ASP A C 1
ATOM 787 O O . ASP A 1 99 ? -18.000 7.279 23.207 1.00 73.56 99 ASP A O 1
ATOM 791 N N . THR A 1 100 ? -17.943 5.736 21.583 1.00 86.38 100 THR A N 1
ATOM 792 C CA . THR A 1 100 ? -17.198 4.736 22.348 1.00 86.38 100 THR A CA 1
ATOM 793 C C . THR A 1 100 ? -15.819 4.448 21.755 1.00 86.38 100 THR A C 1
ATOM 795 O O . THR A 1 100 ? -15.549 4.608 20.560 1.00 86.38 100 THR A O 1
ATOM 798 N N . GLN A 1 101 ? -14.918 3.928 22.593 1.00 90.56 101 GLN A N 1
ATOM 799 C CA . GLN A 1 101 ? -13.623 3.432 22.124 1.00 90.56 101 GLN A CA 1
ATOM 800 C C . GLN A 1 101 ? -13.772 2.226 21.169 1.00 90.56 101 GLN A C 1
ATOM 802 O O . GLN A 1 101 ? -12.907 2.033 20.314 1.00 90.56 101 GLN A O 1
ATOM 807 N N . LEU A 1 102 ? -14.865 1.450 21.259 1.00 90.44 102 LEU A N 1
ATOM 808 C CA . LEU A 1 102 ? -15.174 0.372 20.309 1.00 90.44 102 LEU A CA 1
ATOM 809 C C . LEU A 1 102 ? -15.530 0.934 18.925 1.00 90.44 102 LEU A C 1
ATOM 811 O O . LEU A 1 102 ? -15.016 0.438 17.922 1.00 90.44 102 LEU A O 1
ATOM 815 N N . ASP A 1 103 ? -16.327 2.002 18.866 1.00 88.56 103 ASP A N 1
ATOM 816 C CA . ASP A 1 103 ? -16.669 2.671 17.605 1.00 88.56 103 ASP A CA 1
ATOM 817 C C . ASP A 1 103 ? -15.456 3.375 17.000 1.00 88.56 103 ASP A C 1
ATOM 819 O O . ASP A 1 103 ? -15.206 3.278 15.800 1.00 88.56 103 ASP A O 1
ATOM 823 N N . THR A 1 104 ? -14.641 4.029 17.833 1.00 90.50 104 THR A N 1
ATOM 824 C CA . THR A 1 104 ? -13.383 4.639 17.386 1.00 90.50 104 THR A CA 1
ATOM 825 C C . THR A 1 104 ? -12.437 3.584 16.805 1.00 90.50 104 THR A C 1
ATOM 827 O O . THR A 1 104 ? -11.855 3.798 15.739 1.00 90.50 104 THR A O 1
ATOM 830 N N . ALA A 1 105 ? -12.298 2.424 17.453 1.00 93.25 105 ALA A N 1
ATOM 831 C CA . ALA A 1 105 ? -11.505 1.319 16.922 1.00 93.25 105 ALA A CA 1
ATOM 832 C C . ALA A 1 105 ? -12.066 0.794 15.589 1.00 93.25 105 ALA A C 1
ATOM 834 O O . ALA A 1 105 ? -11.298 0.594 14.647 1.00 93.25 105 ALA A O 1
ATOM 835 N N . ALA A 1 106 ? -13.389 0.637 15.481 1.00 92.06 106 ALA A N 1
ATOM 836 C CA . ALA A 1 106 ? -14.046 0.202 14.250 1.00 92.06 106 ALA A CA 1
ATOM 837 C C . ALA A 1 106 ? -13.846 1.200 13.098 1.00 92.06 106 ALA A C 1
ATOM 839 O O . ALA A 1 106 ? -13.492 0.796 11.991 1.00 92.06 106 ALA A O 1
ATOM 840 N N . TYR A 1 107 ? -13.989 2.502 13.368 1.00 92.25 107 TYR A N 1
ATOM 841 C CA . TYR A 1 107 ? -13.724 3.566 12.400 1.00 92.25 107 TYR A CA 1
ATOM 842 C C . TYR A 1 107 ? -12.306 3.455 11.831 1.00 92.25 107 TYR A C 1
ATOM 844 O O . TYR A 1 107 ? -12.118 3.432 10.615 1.00 92.25 107 TYR A O 1
ATOM 852 N N . TRP A 1 108 ? -11.294 3.340 12.697 1.00 94.88 108 TRP A N 1
ATOM 853 C CA . TRP A 1 108 ? -9.910 3.268 12.235 1.00 94.88 108 TRP A CA 1
ATOM 854 C C . TRP A 1 108 ? -9.582 1.952 11.525 1.00 94.88 108 TRP A C 1
ATOM 856 O O . TRP A 1 108 ? -8.745 1.972 10.624 1.00 94.88 108 TRP A O 1
ATOM 866 N N . LEU A 1 109 ? -10.234 0.837 11.876 1.00 95.06 109 LEU A N 1
ATOM 867 C CA . LEU A 1 109 ? -10.117 -0.415 11.123 1.00 95.06 109 LEU A CA 1
ATOM 868 C C . LEU A 1 109 ? -10.679 -0.280 9.710 1.00 95.06 109 LEU A C 1
ATOM 870 O O . LEU A 1 109 ? -9.971 -0.612 8.761 1.00 95.06 109 LEU A O 1
ATOM 874 N N . ASN A 1 110 ? -11.886 0.266 9.561 1.00 94.38 110 ASN A N 1
ATOM 875 C CA . ASN A 1 110 ? -12.493 0.494 8.249 1.00 94.38 110 ASN A CA 1
ATOM 876 C C . ASN A 1 110 ? -11.642 1.447 7.408 1.00 94.38 110 ASN A C 1
ATOM 878 O O . ASN A 1 110 ? -11.289 1.132 6.276 1.00 94.38 110 ASN A O 1
ATOM 882 N N . TYR A 1 111 ? -11.207 2.560 7.999 1.00 94.19 111 TYR A N 1
ATOM 883 C CA . TYR A 1 111 ? -10.353 3.528 7.318 1.00 94.19 111 TYR A CA 1
ATOM 884 C C . TYR A 1 111 ? -9.011 2.928 6.867 1.00 94.19 111 TYR A C 1
ATOM 886 O O . TYR A 1 111 ? -8.481 3.259 5.805 1.00 94.19 111 TYR A O 1
ATOM 894 N N . ALA A 1 112 ? -8.435 2.033 7.672 1.00 97.38 112 ALA A N 1
ATOM 895 C CA . ALA A 1 112 ? -7.222 1.318 7.309 1.00 97.38 112 ALA A CA 1
ATOM 896 C C . ALA A 1 112 ? -7.477 0.267 6.211 1.00 97.38 112 ALA A C 1
ATOM 898 O O . ALA A 1 112 ? -6.659 0.158 5.300 1.00 97.38 112 ALA A O 1
ATOM 899 N N . ALA A 1 113 ? -8.603 -0.451 6.253 1.00 96.81 113 ALA A N 1
ATOM 900 C CA . ALA A 1 113 ? -8.995 -1.430 5.236 1.00 96.81 113 ALA A CA 1
ATOM 901 C C . ALA A 1 113 ? -9.250 -0.776 3.870 1.00 96.81 113 ALA A C 1
ATOM 903 O O . ALA A 1 113 ? -8.734 -1.241 2.854 1.00 96.81 113 ALA A O 1
ATOM 904 N N . GLU A 1 114 ? -9.958 0.354 3.843 1.00 95.56 114 GLU A N 1
ATOM 905 C CA . GLU A 1 114 ? -10.149 1.162 2.633 1.00 95.56 114 GLU A CA 1
ATOM 906 C C . GLU A 1 114 ? -8.811 1.624 2.049 1.00 95.56 114 GLU A C 1
ATOM 908 O O . GLU A 1 114 ? -8.595 1.552 0.838 1.00 95.56 114 GLU A O 1
ATOM 913 N N . ALA A 1 115 ? -7.875 2.045 2.905 1.00 97.31 115 ALA A N 1
ATOM 914 C CA . ALA A 1 115 ? -6.545 2.436 2.462 1.00 97.31 115 ALA A CA 1
ATOM 915 C C . ALA A 1 115 ? -5.751 1.260 1.867 1.00 97.31 115 ALA A C 1
ATOM 917 O O . ALA A 1 115 ? -5.044 1.464 0.881 1.00 97.31 115 ALA A O 1
ATOM 918 N N . VAL A 1 116 ? -5.872 0.038 2.409 1.00 97.94 116 VAL A N 1
ATOM 919 C CA . VAL A 1 116 ? -5.260 -1.155 1.793 1.00 97.94 116 VAL A CA 1
ATOM 920 C C . VAL A 1 116 ? -5.903 -1.448 0.436 1.00 97.94 116 VAL A C 1
ATOM 922 O O . VAL A 1 116 ? -5.187 -1.680 -0.538 1.00 97.94 116 VAL A O 1
ATOM 925 N N . ALA A 1 117 ? -7.232 -1.390 0.334 1.00 95.88 117 ALA A N 1
ATOM 926 C CA . ALA A 1 117 ? -7.938 -1.606 -0.929 1.00 95.88 117 ALA A CA 1
ATOM 927 C C . ALA A 1 117 ? -7.516 -0.589 -2.004 1.00 95.88 117 ALA A C 1
ATOM 929 O O . ALA A 1 117 ? -7.236 -0.972 -3.140 1.00 95.88 117 ALA A O 1
ATOM 930 N N . TYR A 1 118 ? -7.389 0.689 -1.633 1.00 95.25 118 TYR A N 1
ATOM 931 C CA . TYR A 1 118 ? -6.877 1.738 -2.515 1.00 95.25 118 TYR A CA 1
ATOM 932 C C . TYR A 1 118 ? -5.417 1.498 -2.923 1.00 95.25 118 TYR A C 1
ATOM 934 O O . TYR A 1 118 ? -5.061 1.689 -4.085 1.00 95.25 118 TYR A O 1
ATOM 942 N N . GLN A 1 119 ? -4.572 1.049 -1.990 1.00 97.31 119 GLN A N 1
ATOM 943 C CA . GLN A 1 119 ? -3.164 0.752 -2.254 1.00 97.31 119 GLN A CA 1
ATOM 944 C C . GLN A 1 119 ? -2.991 -0.419 -3.235 1.00 97.31 119 GLN A C 1
ATOM 946 O O . GLN A 1 119 ? -2.127 -0.375 -4.113 1.00 97.31 119 GLN A O 1
ATOM 951 N N . LYS A 1 120 ? -3.819 -1.464 -3.122 1.00 95.19 120 LYS A N 1
ATOM 952 C CA . LYS A 1 120 ? -3.760 -2.659 -3.984 1.00 95.19 120 LYS A CA 1
ATOM 953 C C . LYS A 1 120 ? -3.934 -2.355 -5.467 1.00 95.19 120 LYS A C 1
ATOM 955 O O . LYS A 1 120 ? -3.381 -3.082 -6.291 1.00 95.19 120 LYS A O 1
ATOM 960 N N . ILE A 1 121 ? -4.705 -1.319 -5.785 1.00 92.94 121 ILE A N 1
ATOM 961 C CA . ILE A 1 121 ? -5.013 -0.918 -7.161 1.00 92.94 121 ILE A CA 1
ATOM 962 C C . ILE A 1 121 ? -4.080 0.177 -7.695 1.00 92.94 121 ILE A C 1
ATOM 964 O O . ILE A 1 121 ? -4.249 0.596 -8.837 1.00 92.94 121 ILE A O 1
ATOM 968 N N . GLN A 1 122 ? -3.118 0.656 -6.897 1.00 93.56 122 GLN A N 1
ATOM 969 C CA . GLN A 1 122 ? -2.141 1.638 -7.368 1.00 93.56 122 GLN A CA 1
ATOM 970 C C . GLN A 1 122 ? -1.224 1.040 -8.437 1.00 93.56 122 GLN A C 1
ATOM 972 O O . GLN A 1 122 ? -0.737 -0.087 -8.304 1.00 93.56 122 GLN A O 1
ATOM 977 N N . ASP A 1 123 ? -0.963 1.834 -9.474 1.00 91.06 123 ASP A N 1
ATOM 978 C CA . ASP A 1 123 ? -0.031 1.501 -10.545 1.00 91.06 123 ASP A CA 1
ATOM 979 C C . ASP A 1 123 ? 1.346 2.113 -10.269 1.00 91.06 123 ASP A C 1
ATOM 981 O O . ASP A 1 123 ? 1.491 3.329 -10.147 1.00 91.06 123 ASP A O 1
ATOM 985 N N . TYR A 1 124 ? 2.365 1.257 -10.224 1.00 94.88 124 TYR A N 1
ATOM 986 C CA . TYR A 1 124 ? 3.768 1.651 -10.085 1.00 94.88 124 TYR A CA 1
ATOM 987 C C . TYR A 1 124 ? 4.577 1.386 -11.358 1.00 94.88 124 TYR A C 1
ATOM 989 O O . TYR A 1 124 ? 5.808 1.371 -11.309 1.00 94.88 124 TYR A O 1
ATOM 997 N N . THR A 1 125 ? 3.902 1.205 -12.500 1.00 94.06 125 THR A N 1
ATOM 998 C CA . THR A 1 125 ? 4.536 1.058 -13.813 1.00 94.06 125 THR A CA 1
ATOM 999 C C . THR A 1 125 ? 5.478 2.243 -14.075 1.00 94.06 125 THR A C 1
ATOM 1001 O O . THR A 1 125 ? 5.049 3.403 -14.072 1.00 94.06 125 THR A O 1
ATOM 1004 N N . PRO A 1 126 ? 6.784 2.017 -14.294 1.00 94.69 126 PRO A N 1
ATOM 1005 C CA . PRO A 1 126 ? 7.720 3.102 -14.560 1.00 94.69 126 PRO A CA 1
ATOM 1006 C C . PRO A 1 126 ? 7.496 3.750 -15.923 1.00 94.69 126 PRO A C 1
ATOM 1008 O O . PRO A 1 126 ? 7.426 3.078 -16.947 1.00 94.69 126 PRO A O 1
ATOM 1011 N N . SER A 1 127 ? 7.524 5.080 -15.976 1.00 94.25 127 SER A N 1
ATOM 1012 C CA . SER A 1 127 ? 7.715 5.771 -17.253 1.00 94.25 127 SER A CA 1
ATOM 1013 C C . SER A 1 127 ? 9.175 5.604 -17.690 1.00 94.25 127 SER A C 1
ATOM 1015 O O . SER A 1 127 ? 10.086 6.226 -17.130 1.00 94.25 127 SER A O 1
ATOM 1017 N N . LEU A 1 128 ? 9.421 4.687 -18.630 1.00 95.12 128 LEU A N 1
ATOM 1018 C CA . LEU A 1 128 ? 10.771 4.304 -19.044 1.00 95.12 128 LEU A CA 1
ATOM 1019 C C . LEU A 1 128 ? 11.461 5.419 -19.839 1.00 95.12 128 LEU A C 1
ATOM 1021 O O . LEU A 1 128 ? 11.078 5.745 -20.961 1.00 95.12 128 LEU A O 1
ATOM 1025 N N . ASN A 1 129 ? 12.552 5.936 -19.278 1.00 93.12 129 ASN A N 1
ATOM 1026 C CA . ASN A 1 129 ? 13.519 6.780 -19.959 1.00 93.12 129 ASN A CA 1
ATOM 1027 C C . ASN A 1 129 ? 14.712 5.910 -20.366 1.00 93.12 129 ASN A C 1
ATOM 1029 O O . ASN A 1 129 ? 15.495 5.472 -19.522 1.00 93.12 129 ASN A O 1
ATOM 1033 N N . LEU A 1 130 ? 14.872 5.667 -21.667 1.00 92.06 130 LEU A N 1
ATOM 1034 C CA . LEU A 1 130 ? 15.925 4.786 -22.184 1.00 92.06 130 LEU A CA 1
ATOM 1035 C C . LEU A 1 130 ? 17.342 5.306 -21.897 1.00 92.06 130 LEU A C 1
ATOM 1037 O O . LEU A 1 130 ? 18.271 4.504 -21.790 1.00 92.06 130 LEU A O 1
ATOM 1041 N N . SER A 1 131 ? 17.496 6.618 -21.700 1.00 93.31 131 SER A N 1
ATOM 1042 C CA . SER A 1 131 ? 18.761 7.242 -21.300 1.00 93.31 131 SER A CA 1
ATOM 1043 C C . SER A 1 131 ? 19.116 6.967 -19.835 1.00 93.31 131 SER A C 1
ATOM 1045 O O . SER A 1 131 ? 20.284 7.036 -19.467 1.00 93.31 131 SER A O 1
ATOM 1047 N N . SER A 1 132 ? 18.132 6.649 -18.985 1.00 94.19 132 SER A N 1
ATOM 1048 C CA . SER A 1 132 ? 18.352 6.325 -17.572 1.00 94.19 132 SER A CA 1
ATOM 1049 C C . SER A 1 132 ? 17.236 5.444 -17.011 1.00 94.19 132 SER A C 1
ATOM 1051 O O . SER A 1 132 ? 16.309 5.911 -16.348 1.00 94.19 132 SER A O 1
ATOM 1053 N N . LEU A 1 133 ? 17.362 4.133 -17.227 1.00 94.38 133 LEU A N 1
ATOM 1054 C CA . LEU A 1 133 ? 16.429 3.161 -16.648 1.00 94.38 133 LEU A CA 1
ATOM 1055 C C . LEU A 1 133 ? 16.452 3.205 -15.117 1.00 94.38 133 LEU A C 1
ATOM 1057 O O . LEU A 1 133 ? 15.404 3.182 -14.484 1.00 94.38 133 LEU A O 1
ATOM 1061 N N . SER A 1 134 ? 17.642 3.330 -14.520 1.00 94.81 134 SER A N 1
ATOM 1062 C CA . SER A 1 134 ? 17.788 3.434 -13.063 1.00 94.81 134 SER A CA 1
ATOM 1063 C C . SER A 1 134 ? 17.006 4.624 -12.496 1.00 94.81 134 SER A C 1
ATOM 1065 O O . SER A 1 134 ? 16.326 4.490 -11.478 1.00 94.81 134 SER A O 1
ATOM 1067 N N . GLY A 1 135 ? 17.030 5.769 -13.190 1.00 95.94 135 GLY A N 1
ATOM 1068 C CA . GLY A 1 135 ? 16.242 6.941 -12.813 1.00 95.94 135 GLY A CA 1
ATOM 1069 C C . GLY A 1 135 ? 14.740 6.659 -12.830 1.00 95.94 135 GLY A C 1
ATOM 1070 O O . GLY A 1 135 ? 14.064 6.929 -11.838 1.00 95.94 135 GLY A O 1
ATOM 1071 N N . SER A 1 136 ? 14.233 6.045 -13.906 1.00 94.56 136 SER A N 1
ATOM 1072 C CA . SER A 1 136 ? 12.817 5.663 -14.021 1.00 94.56 136 SER A CA 1
ATOM 1073 C C . SER A 1 136 ? 12.349 4.765 -12.875 1.00 94.56 136 SER A C 1
ATOM 1075 O O . SER A 1 136 ? 11.286 5.003 -12.305 1.00 94.56 136 SER A O 1
ATOM 1077 N N . PHE A 1 137 ? 13.147 3.761 -12.502 1.00 96.56 137 PHE A N 1
ATOM 1078 C CA . PHE A 1 137 ? 12.803 2.862 -11.398 1.00 96.56 137 PHE A CA 1
ATOM 1079 C C . PHE A 1 137 ? 12.941 3.526 -10.029 1.00 96.56 137 PHE A C 1
ATOM 1081 O O . PHE A 1 137 ? 12.097 3.310 -9.168 1.00 96.56 137 PHE A O 1
ATOM 1088 N N . THR A 1 138 ? 13.957 4.366 -9.821 1.00 97.38 138 THR A N 1
ATOM 1089 C CA . THR A 1 138 ? 14.159 5.069 -8.543 1.00 97.38 138 THR A CA 1
ATOM 1090 C C . THR A 1 138 ? 12.949 5.927 -8.180 1.00 97.38 138 THR A C 1
ATOM 1092 O O . THR A 1 138 ? 12.532 5.942 -7.024 1.00 97.38 138 THR A O 1
ATOM 1095 N N . ILE A 1 139 ? 12.350 6.600 -9.167 1.00 95.88 139 ILE A N 1
ATOM 1096 C CA . ILE A 1 139 ? 11.133 7.394 -8.966 1.00 95.88 139 ILE A CA 1
ATOM 1097 C C . ILE A 1 139 ? 9.998 6.503 -8.454 1.00 95.88 139 ILE A C 1
ATOM 1099 O O . ILE A 1 139 ? 9.444 6.795 -7.397 1.00 95.88 139 ILE A O 1
ATOM 1103 N N . GLN A 1 140 ? 9.711 5.383 -9.125 1.00 96.25 140 GLN A N 1
ATOM 1104 C CA . GLN A 1 140 ? 8.607 4.511 -8.707 1.00 96.25 140 GLN A CA 1
ATOM 1105 C C . GLN A 1 140 ? 8.869 3.756 -7.410 1.00 96.25 140 GLN A C 1
ATOM 1107 O O . GLN A 1 140 ? 7.946 3.570 -6.621 1.00 96.25 140 GLN A O 1
ATOM 1112 N N . ILE A 1 141 ? 10.120 3.392 -7.129 1.00 97.50 141 ILE A N 1
ATOM 1113 C CA . ILE A 1 141 ? 10.510 2.844 -5.826 1.00 97.50 141 ILE A CA 1
ATOM 1114 C C . ILE A 1 141 ? 10.211 3.861 -4.720 1.00 97.50 141 ILE A C 1
ATOM 1116 O O . ILE A 1 141 ? 9.679 3.489 -3.675 1.00 97.50 141 ILE A O 1
ATOM 1120 N N . ASN A 1 142 ? 10.533 5.140 -4.935 1.00 97.81 142 ASN A N 1
ATOM 1121 C CA . ASN A 1 142 ? 10.272 6.189 -3.954 1.00 97.81 142 ASN A CA 1
ATOM 1122 C C . ASN A 1 142 ? 8.772 6.447 -3.772 1.00 97.81 142 ASN A C 1
ATOM 1124 O O . ASN A 1 142 ? 8.341 6.574 -2.627 1.00 97.81 142 ASN A O 1
ATOM 1128 N N . SER A 1 143 ? 7.990 6.462 -4.858 1.00 97.00 143 SER A N 1
ATOM 1129 C CA . SER A 1 143 ? 6.524 6.557 -4.805 1.00 97.00 143 SER A CA 1
ATOM 1130 C C . SER A 1 143 ? 5.934 5.405 -3.989 1.00 97.00 143 SER A C 1
ATOM 1132 O O . SER A 1 143 ? 5.304 5.641 -2.961 1.00 97.00 143 SER A O 1
ATOM 1134 N N . LEU A 1 144 ? 6.254 4.156 -4.355 1.00 97.88 144 LEU A N 1
ATOM 1135 C CA . LEU A 1 144 ? 5.799 2.962 -3.640 1.00 97.88 144 LEU A CA 1
ATOM 1136 C C . LEU A 1 144 ? 6.194 3.009 -2.162 1.00 97.88 144 LEU A C 1
ATOM 1138 O O . LEU A 1 144 ? 5.375 2.768 -1.280 1.00 97.88 144 LEU A O 1
ATOM 1142 N N . LYS A 1 145 ? 7.450 3.348 -1.858 1.00 98.12 145 LYS A N 1
ATOM 1143 C CA . LYS A 1 145 ? 7.929 3.455 -0.475 1.00 98.12 145 LYS A CA 1
ATOM 1144 C C . LYS A 1 145 ? 7.173 4.526 0.315 1.00 98.12 145 LYS A C 1
ATOM 1146 O O . LYS A 1 145 ? 6.879 4.301 1.490 1.00 98.12 145 LYS A O 1
ATOM 1151 N N . GLY A 1 146 ? 6.897 5.676 -0.297 1.00 98.25 146 GLY A N 1
ATOM 1152 C CA . GLY A 1 146 ? 6.131 6.761 0.313 1.00 98.25 146 GLY A CA 1
ATOM 1153 C C . GLY A 1 146 ? 4.715 6.317 0.662 1.00 98.25 146 GLY A C 1
ATOM 1154 O O . GLY A 1 146 ? 4.309 6.410 1.824 1.00 98.25 146 GLY A O 1
ATOM 1155 N N . ASP A 1 147 ? 4.016 5.741 -0.311 1.00 98.06 147 ASP A N 1
ATOM 1156 C CA . ASP A 1 147 ? 2.632 5.288 -0.163 1.00 98.06 147 ASP A CA 1
ATOM 1157 C C . ASP A 1 147 ? 2.510 4.157 0.865 1.00 98.06 147 ASP A C 1
ATOM 1159 O O . ASP A 1 147 ? 1.689 4.224 1.785 1.00 98.06 147 ASP A O 1
ATOM 1163 N N . LEU A 1 148 ? 3.409 3.166 0.817 1.00 98.06 148 LEU A N 1
ATOM 1164 C CA . LEU A 1 148 ? 3.474 2.107 1.827 1.00 98.06 148 LEU A CA 1
ATOM 1165 C C . LEU A 1 148 ? 3.795 2.653 3.228 1.00 98.06 148 LEU A C 1
ATOM 1167 O O . LEU A 1 148 ? 3.337 2.098 4.230 1.00 98.06 148 LEU A O 1
ATOM 1171 N N . GLY A 1 149 ? 4.558 3.745 3.324 1.00 98.25 149 GLY A N 1
ATOM 1172 C CA . GLY A 1 149 ? 4.809 4.452 4.580 1.00 98.25 149 GLY A CA 1
ATOM 1173 C C . GLY A 1 149 ? 3.544 5.094 5.154 1.00 98.25 149 GLY A C 1
ATOM 1174 O O . GLY A 1 149 ? 3.262 4.951 6.347 1.00 98.25 149 GLY A O 1
ATOM 1175 N N . VAL A 1 150 ? 2.749 5.749 4.305 1.00 97.56 150 VAL A N 1
ATOM 1176 C CA . VAL A 1 150 ? 1.443 6.310 4.683 1.00 97.56 150 VAL A CA 1
ATOM 1177 C C . VAL A 1 150 ? 0.487 5.199 5.113 1.00 97.56 150 VAL A C 1
ATOM 1179 O O . VAL A 1 150 ? -0.137 5.306 6.174 1.00 97.56 150 VAL A O 1
ATOM 1182 N N . LEU A 1 151 ? 0.412 4.109 4.344 1.00 97.94 151 LEU A N 1
ATOM 1183 C CA . LEU A 1 151 ? -0.428 2.959 4.661 1.00 97.94 151 LEU A CA 1
ATOM 1184 C C . LEU A 1 151 ? -0.051 2.351 6.014 1.00 97.94 151 LEU A C 1
ATOM 1186 O O . LEU A 1 151 ? -0.911 2.195 6.880 1.00 97.94 151 LEU A O 1
ATOM 1190 N N . LYS A 1 152 ? 1.243 2.098 6.244 1.00 98.06 152 LYS A N 1
ATOM 1191 C CA . LYS A 1 152 ? 1.756 1.595 7.526 1.00 98.06 152 LYS A CA 1
ATOM 1192 C C . LYS A 1 152 ? 1.261 2.437 8.704 1.00 98.06 152 LYS A C 1
ATOM 1194 O O . LYS A 1 152 ? 0.843 1.873 9.713 1.00 98.06 152 LYS A O 1
ATOM 1199 N N . ASN A 1 153 ? 1.287 3.764 8.596 1.00 98.12 153 ASN A N 1
ATOM 1200 C CA . ASN A 1 153 ? 0.844 4.645 9.678 1.00 98.12 153 ASN A CA 1
ATOM 1201 C C . ASN A 1 153 ? -0.660 4.509 9.966 1.00 98.12 153 ASN A C 1
ATOM 1203 O O . ASN A 1 153 ? -1.052 4.506 11.133 1.00 98.12 153 ASN A O 1
ATOM 1207 N N . LYS A 1 154 ? -1.496 4.322 8.936 1.00 97.25 154 LYS A N 1
ATOM 1208 C CA . LYS A 1 154 ? -2.934 4.045 9.109 1.00 97.25 154 LYS A CA 1
ATOM 1209 C C . LYS A 1 154 ? -3.169 2.700 9.803 1.00 97.25 154 LYS A C 1
ATOM 1211 O O . LYS A 1 154 ? -3.947 2.638 10.752 1.00 97.25 154 LYS A O 1
ATOM 1216 N N . ILE A 1 155 ? -2.432 1.655 9.414 1.00 98.00 155 ILE A N 1
ATOM 1217 C CA . ILE A 1 155 ? -2.497 0.339 10.072 1.00 98.00 155 ILE A CA 1
ATOM 1218 C C . ILE A 1 155 ? -2.068 0.427 11.543 1.00 98.00 155 ILE A C 1
ATOM 1220 O O . ILE A 1 155 ? -2.730 -0.124 12.421 1.00 98.00 155 ILE A O 1
ATOM 1224 N N . LEU A 1 156 ? -0.970 1.131 11.841 1.00 98.31 156 LEU A N 1
ATOM 1225 C CA . LEU A 1 156 ? -0.507 1.328 13.219 1.00 98.31 156 LEU A CA 1
ATOM 1226 C C . LEU A 1 156 ? -1.522 2.106 14.057 1.00 98.31 156 LEU A C 1
ATOM 1228 O O . LEU A 1 156 ? -1.718 1.783 15.230 1.00 98.31 156 LEU A O 1
ATOM 1232 N N . ARG A 1 157 ? -2.198 3.092 13.458 1.00 97.31 157 ARG A N 1
ATOM 1233 C CA . ARG A 1 157 ? -3.275 3.815 14.129 1.00 97.31 157 ARG A CA 1
ATOM 1234 C C . ARG A 1 157 ? -4.435 2.881 14.472 1.00 97.31 157 ARG A C 1
ATOM 1236 O O . ARG A 1 157 ? -4.827 2.850 15.633 1.00 97.31 157 ARG A O 1
ATOM 1243 N N . ALA A 1 158 ? -4.910 2.073 13.524 1.00 97.38 158 ALA A N 1
ATOM 1244 C CA . ALA A 1 158 ? -5.964 1.088 13.773 1.00 97.38 158 ALA A CA 1
ATOM 1245 C C . ALA A 1 158 ? -5.583 0.097 14.886 1.00 97.38 158 ALA A C 1
ATOM 1247 O O . ALA A 1 158 ? -6.344 -0.097 15.833 1.00 97.38 158 ALA A O 1
ATOM 1248 N N . LYS A 1 159 ? -4.357 -0.447 14.845 1.00 97.94 159 LYS A N 1
ATOM 1249 C CA . LYS A 1 159 ? -3.807 -1.304 15.912 1.00 97.94 159 LYS A CA 1
ATOM 1250 C C . LYS A 1 159 ? -3.848 -0.624 17.279 1.00 97.94 159 LYS A C 1
ATOM 1252 O O . LYS A 1 159 ? -4.246 -1.245 18.260 1.00 97.94 159 LYS A O 1
ATOM 1257 N N . SER A 1 160 ? -3.439 0.643 17.348 1.00 98.00 160 SER A N 1
ATOM 1258 C CA . SER A 1 160 ? -3.438 1.396 18.601 1.00 98.00 160 SER A CA 1
ATOM 1259 C C . SER A 1 160 ? -4.844 1.589 19.164 1.00 98.00 160 SER A C 1
ATOM 1261 O O . SER A 1 160 ? -5.005 1.517 20.378 1.00 98.00 160 SER A O 1
ATOM 1263 N N . GLU A 1 161 ? -5.843 1.850 18.323 1.00 96.25 161 GLU A N 1
ATOM 1264 C CA . GLU A 1 161 ? -7.217 2.071 18.786 1.00 96.25 161 GLU A CA 1
ATOM 1265 C C . GLU A 1 161 ? -7.901 0.774 19.221 1.00 96.25 161 GLU A C 1
ATOM 1267 O O . GLU A 1 161 ? -8.591 0.764 20.240 1.00 96.25 161 GLU A O 1
ATOM 1272 N N . VAL A 1 162 ? -7.631 -0.341 18.534 1.00 96.06 162 VAL A N 1
ATOM 1273 C CA . VAL A 1 162 ? -8.073 -1.671 18.984 1.00 96.06 162 VAL A CA 1
ATOM 1274 C C . VAL A 1 162 ? -7.420 -2.034 20.314 1.00 96.06 162 VAL A C 1
ATOM 1276 O O . VAL A 1 162 ? -8.103 -2.516 21.211 1.00 96.06 162 VAL A O 1
ATOM 1279 N N . LYS A 1 163 ? -6.124 -1.746 20.497 1.00 97.31 163 LYS A N 1
ATOM 1280 C CA . LYS A 1 163 ? -5.457 -1.985 21.784 1.00 97.31 163 LYS A CA 1
ATOM 1281 C C . LYS A 1 163 ? -6.126 -1.209 22.923 1.00 97.31 163 LYS A C 1
ATOM 1283 O O . LYS A 1 163 ? -6.387 -1.786 23.969 1.00 97.31 163 LYS A O 1
ATOM 1288 N N . LYS A 1 164 ? -6.431 0.076 22.724 1.00 95.56 164 LYS A N 1
ATOM 1289 C CA . LYS A 1 164 ? -7.145 0.877 23.733 1.00 95.56 164 LYS A CA 1
ATOM 1290 C C . LYS A 1 164 ? -8.520 0.293 24.058 1.00 95.56 164 LYS A C 1
ATOM 1292 O O . LYS A 1 164 ? -8.913 0.302 25.217 1.00 95.56 164 LYS A O 1
ATOM 1297 N N . ALA A 1 165 ? -9.230 -0.229 23.055 1.00 93.88 165 ALA A N 1
ATOM 1298 C CA . ALA A 1 165 ? -10.497 -0.916 23.278 1.00 93.88 165 ALA A CA 1
ATOM 1299 C C . ALA A 1 165 ? -10.312 -2.180 24.135 1.00 93.88 165 ALA A C 1
ATOM 1301 O O . ALA A 1 165 ? -11.045 -2.358 25.101 1.00 93.88 165 ALA A O 1
ATOM 1302 N N . VAL A 1 166 ? -9.301 -3.009 23.853 1.00 95.25 166 VAL A N 1
ATOM 1303 C CA . VAL A 1 166 ? -8.955 -4.166 24.703 1.00 95.25 166 VAL A CA 1
ATOM 1304 C C . VAL A 1 166 ? -8.685 -3.713 26.142 1.00 95.25 166 VAL A C 1
ATOM 1306 O O . VAL A 1 166 ? -9.330 -4.198 27.062 1.00 95.25 166 VAL A O 1
ATOM 1309 N N . ASP A 1 167 ? -7.800 -2.732 26.337 1.00 95.38 167 ASP A N 1
ATOM 1310 C CA . ASP A 1 167 ? -7.409 -2.254 27.672 1.00 95.38 167 ASP A CA 1
ATOM 1311 C C . ASP A 1 167 ? -8.606 -1.709 28.486 1.00 95.38 167 ASP A C 1
ATOM 1313 O O . ASP A 1 167 ? -8.599 -1.736 29.719 1.00 95.38 167 ASP A O 1
ATOM 1317 N N . GLN A 1 168 ? -9.630 -1.184 27.807 1.00 92.88 168 GLN A N 1
ATOM 1318 C CA . GLN A 1 168 ? -10.824 -0.629 28.440 1.00 92.88 168 GLN A CA 1
ATOM 1319 C C . GLN A 1 168 ? -11.889 -1.688 28.761 1.00 92.88 168 GLN A C 1
ATOM 1321 O O . GLN A 1 168 ? -12.541 -1.571 29.801 1.00 92.88 168 GLN A O 1
ATOM 1326 N N . TYR A 1 169 ? -12.077 -2.677 27.883 1.00 86.44 169 TYR A N 1
ATOM 1327 C CA . TYR A 1 169 ? -13.237 -3.580 27.894 1.00 86.44 169 TYR A CA 1
ATOM 1328 C C . TYR A 1 169 ? -12.918 -5.050 28.221 1.00 86.44 169 TYR A C 1
ATOM 1330 O O . TYR A 1 169 ? -13.851 -5.830 28.392 1.00 86.44 169 TYR A O 1
ATOM 1338 N N . ASP A 1 170 ? -11.644 -5.443 28.309 1.00 84.38 170 ASP A N 1
ATOM 1339 C CA . ASP A 1 170 ? -11.202 -6.805 28.665 1.00 84.38 170 ASP A CA 1
ATOM 1340 C C . ASP A 1 170 ? -10.664 -6.841 30.111 1.00 84.38 170 ASP A C 1
ATOM 1342 O O . ASP A 1 170 ? -9.496 -7.148 30.353 1.00 84.38 170 ASP A O 1
ATOM 1346 N N . LYS A 1 171 ? -11.506 -6.428 31.071 1.00 63.06 171 LYS A N 1
ATOM 1347 C CA . LYS A 1 171 ? -11.209 -6.463 32.515 1.00 63.06 171 LYS A CA 1
ATOM 1348 C C . LYS A 1 171 ? -11.782 -7.698 33.194 1.00 63.06 171 LYS A C 1
ATOM 1350 O O . LYS A 1 171 ? -12.929 -8.066 32.861 1.00 63.06 171 LYS A O 1
#

Secondary structure (DSSP, 8-state):
------------------PPPPHHHHHHHHHHHHHHHHHT---HHHHHHHHHHHHHHHHHHHHHHHHHHHHHHHHHHHHHHHHHHTT-------SS--SSHHHHHHHHHHHHHHHHHHHHT--------TT-HHHHHHHHHHHHHHHHHHHHHHHHHHHHHHHHHHHHH--

Foldseek 3Di:
DDDDDDDDPPPPDDDPDDDDDDPVNVVVVLVVLLVVVLVVPPDPVVSVVLVVLQVVLLVVLQVLLVVLVVLLVVLVVLLVVLCVVVVNDDQPCDPDCDPDLSNNLVVLSVVLNVLSVVSNPDHLRFNDDPVCNVVRSVVSVVVSVVSSVVSVVSSVSSVVSSVVSCVVRVD

pLDDT: mean 86.97, std 16.62, range [37.59, 98.31]

Sequence (171 aa):
MKLSLILIFLLVLPSVVSARVTPNDYYQQSRANFESQLSKISDVGKRDKVKQADQLLYDINQKVCSRFDEDLNKLSVILEELKRRNGVTETVVAFGQGDTQLDTAAYWLNYAAEAVAYQKIQDYTPSLNLSSLSGSFTIQINSLKGDLGVLKNKILRAKSEVKKAVDQYDK

Organism: NCBI:txid1797785

Radius of gyration: 26.65 Å; chains: 1; bounding box: 72×31×93 Å